Protein AF-A0AAV4JDE7-F1 (afdb_monomer_lite)

Foldseek 3Di:
DPQQVVLPCDVVNLVVVVVVVLVVLCVVVVDDPVVVDDSVNSCVVVVDDPCPSLVVVLVSLVVVVVQVVPPPHPNDPDDPPPVSVVVNVVSVVVVVVVCPPCPVVVVVVVVVVVVVVVVVVVVVVVVVVVVVVVVVVVVVVVVVVVVVVVD

Organism: NCBI:txid1093978

pLDDT: mean 71.14, std 14.63, range [43.38, 98.06]

Structure (mmCIF, N/CA/C/O backbone):
data_AF-A0AAV4JDE7-F1
#
_entry.id   AF-A0AAV4JDE7-F1
#
loop_
_atom_site.group_PDB
_atom_site.id
_atom_site.type_symbol
_atom_site.label_atom_id
_atom_site.label_alt_id
_atom_site.label_comp_id
_atom_site.label_asym_id
_atom_site.label_entity_id
_atom_site.label_seq_id
_atom_site.pdbx_PDB_ins_code
_atom_site.Cartn_x
_atom_site.Cartn_y
_atom_site.Cartn_z
_atom_site.occupancy
_atom_site.B_iso_or_equiv
_atom_site.auth_seq_id
_atom_site.auth_comp_id
_atom_site.auth_asym_id
_atom_site.auth_atom_id
_atom_site.pdbx_PDB_model_num
ATOM 1 N N . MET A 1 1 ? 29.143 1.314 -11.761 1.00 48.03 1 MET A N 1
ATOM 2 C CA . MET A 1 1 ? 29.364 0.409 -10.613 1.00 48.03 1 MET A CA 1
ATOM 3 C C . MET A 1 1 ? 28.462 0.800 -9.424 1.00 48.03 1 MET A C 1
ATOM 5 O O . MET A 1 1 ? 28.937 0.851 -8.311 1.00 48.03 1 MET A O 1
ATOM 9 N N . TYR A 1 2 ? 27.167 1.090 -9.648 1.00 43.38 2 TYR A N 1
ATOM 10 C CA . TYR A 1 2 ? 26.242 1.603 -8.605 1.00 43.38 2 TYR A CA 1
ATOM 11 C C . TYR A 1 2 ? 24.936 0.794 -8.466 1.00 43.38 2 TYR A C 1
ATOM 13 O O . TYR A 1 2 ? 24.139 1.042 -7.572 1.00 43.38 2 TYR A O 1
ATOM 21 N N . GLY A 1 3 ? 24.686 -0.180 -9.349 1.00 49.84 3 GLY A N 1
ATOM 22 C CA . GLY A 1 3 ? 23.408 -0.904 -9.374 1.00 49.84 3 GLY A CA 1
ATOM 23 C C . GLY A 1 3 ? 23.314 -2.079 -8.397 1.00 49.84 3 GLY A C 1
ATOM 24 O O . GLY A 1 3 ? 22.215 -2.462 -8.014 1.00 49.84 3 GLY A O 1
ATOM 25 N N . CYS A 1 4 ? 24.447 -2.664 -7.997 1.00 52.25 4 CYS A N 1
ATOM 26 C CA . CYS A 1 4 ? 24.455 -3.931 -7.259 1.00 52.25 4 CYS A CA 1
ATOM 27 C C . CYS A 1 4 ? 24.183 -3.759 -5.755 1.00 52.25 4 CYS A C 1
ATOM 29 O O . CYS A 1 4 ? 23.577 -4.635 -5.145 1.00 52.25 4 CYS A O 1
ATOM 31 N N . GLU A 1 5 ? 24.582 -2.629 -5.163 1.00 51.12 5 GLU A N 1
ATOM 32 C CA . GLU A 1 5 ? 24.394 -2.350 -3.729 1.00 51.12 5 GLU A CA 1
ATOM 33 C C . GLU A 1 5 ? 22.963 -1.899 -3.402 1.00 51.12 5 GLU A C 1
ATOM 35 O O . GLU A 1 5 ? 22.448 -2.212 -2.333 1.00 51.12 5 GLU A O 1
ATOM 40 N N . ALA A 1 6 ? 22.276 -1.258 -4.354 1.00 52.69 6 ALA A N 1
ATOM 41 C CA . ALA A 1 6 ? 20.892 -0.800 -4.200 1.00 52.69 6 ALA A CA 1
ATOM 42 C C . ALA A 1 6 ? 19.843 -1.932 -4.255 1.00 52.69 6 ALA A C 1
ATOM 44 O O . ALA A 1 6 ? 18.663 -1.689 -4.011 1.00 52.69 6 ALA A O 1
ATOM 45 N N . TRP A 1 7 ? 20.245 -3.161 -4.603 1.00 60.16 7 TRP A N 1
ATOM 46 C CA . TRP A 1 7 ? 19.328 -4.290 -4.811 1.00 60.16 7 TRP A CA 1
ATOM 47 C C . TRP A 1 7 ? 19.400 -5.369 -3.721 1.00 60.16 7 TRP A C 1
ATOM 49 O O . TRP A 1 7 ? 18.552 -6.265 -3.671 1.00 60.16 7 TRP A O 1
ATOM 59 N N . SER A 1 8 ? 20.396 -5.313 -2.831 1.00 56.25 8 SER A N 1
ATOM 60 C CA . SER A 1 8 ? 20.457 -6.235 -1.696 1.00 56.25 8 SER A CA 1
ATOM 61 C C . SER A 1 8 ? 19.373 -5.849 -0.695 1.00 56.25 8 SER A C 1
ATOM 63 O O . SER A 1 8 ? 19.526 -4.897 0.065 1.00 56.25 8 SER A O 1
ATOM 65 N N . GLN A 1 9 ? 18.246 -6.559 -0.742 1.00 61.75 9 GLN A N 1
ATOM 66 C CA . GLN A 1 9 ? 17.117 -6.311 0.143 1.00 61.75 9 GLN A CA 1
ATOM 67 C C . GLN A 1 9 ? 17.566 -6.503 1.589 1.00 61.75 9 GLN A C 1
ATOM 69 O O . GLN A 1 9 ? 17.890 -7.615 2.020 1.00 61.75 9 GLN A O 1
ATOM 74 N N . LYS A 1 10 ? 17.646 -5.396 2.323 1.00 75.50 10 LYS A N 1
ATOM 75 C CA . LYS A 1 10 ? 18.068 -5.420 3.714 1.00 75.50 10 LYS A CA 1
ATOM 76 C C . LYS A 1 10 ? 16.900 -5.940 4.544 1.00 75.50 10 LYS A C 1
ATOM 78 O O . LYS A 1 10 ? 15.743 -5.655 4.244 1.00 75.50 10 LYS A O 1
ATOM 83 N N . LYS A 1 11 ? 17.190 -6.643 5.642 1.00 77.44 11 LYS A N 1
ATOM 84 C CA . LYS A 1 11 ? 16.151 -7.075 6.599 1.00 77.44 11 LYS A CA 1
ATOM 85 C C . LYS A 1 11 ? 15.290 -5.905 7.099 1.00 77.44 11 LYS A C 1
ATOM 87 O O . LYS A 1 11 ? 14.161 -6.116 7.526 1.00 77.44 11 LYS A O 1
ATOM 92 N N . ASP A 1 12 ? 15.816 -4.682 7.052 1.00 79.50 12 ASP A N 1
ATOM 93 C CA . ASP A 1 12 ? 15.073 -3.470 7.397 1.00 79.50 12 ASP A CA 1
ATOM 94 C C . ASP A 1 12 ? 14.006 -3.112 6.357 1.00 79.50 12 ASP A C 1
ATOM 96 O O . ASP A 1 12 ? 12.919 -2.676 6.731 1.00 79.50 12 ASP A O 1
ATOM 100 N N . ASP A 1 13 ? 14.266 -3.346 5.071 1.00 78.81 13 ASP A N 1
ATOM 101 C CA . ASP A 1 13 ? 13.282 -3.120 4.011 1.00 78.81 13 ASP A CA 1
ATOM 102 C C . ASP A 1 13 ? 12.151 -4.148 4.091 1.00 78.81 13 ASP A C 1
ATOM 104 O O . ASP A 1 13 ? 10.985 -3.787 3.948 1.00 78.81 13 ASP A O 1
ATOM 108 N N . ASP A 1 14 ? 12.473 -5.404 4.420 1.00 79.25 14 ASP A N 1
ATOM 109 C CA . ASP A 1 14 ? 11.468 -6.444 4.680 1.00 79.25 14 ASP A CA 1
ATOM 110 C C . ASP A 1 14 ? 10.531 -6.041 5.828 1.00 79.25 14 ASP A C 1
ATOM 112 O O . ASP A 1 14 ? 9.309 -6.107 5.692 1.00 79.25 14 ASP A O 1
ATOM 116 N N . LYS A 1 15 ? 11.091 -5.545 6.941 1.00 82.88 15 LYS A N 1
ATOM 117 C CA . LYS A 1 15 ? 10.305 -5.055 8.087 1.00 82.88 15 LYS A CA 1
ATOM 118 C C . LYS A 1 15 ? 9.429 -3.858 7.722 1.00 82.88 15 LYS A C 1
ATOM 120 O O . LYS A 1 15 ? 8.295 -3.765 8.186 1.00 82.88 15 LYS A O 1
ATOM 125 N N . ARG A 1 16 ? 9.939 -2.935 6.900 1.00 82.94 16 ARG A N 1
ATOM 126 C CA . ARG A 1 16 ? 9.177 -1.770 6.421 1.00 82.94 16 ARG A CA 1
ATOM 127 C C . ARG A 1 16 ? 7.995 -2.188 5.552 1.00 82.94 16 ARG A C 1
ATOM 129 O O . ARG A 1 16 ? 6.916 -1.620 5.698 1.00 82.94 16 ARG A O 1
ATOM 136 N N . ILE A 1 17 ? 8.181 -3.185 4.691 1.00 80.56 17 ILE A N 1
ATOM 137 C CA . ILE A 1 17 ? 7.109 -3.732 3.852 1.00 80.56 17 ILE A CA 1
ATOM 138 C C . ILE A 1 17 ? 6.065 -4.453 4.715 1.00 80.56 17 ILE A C 1
ATOM 140 O O . ILE A 1 17 ? 4.876 -4.205 4.537 1.00 80.56 17 ILE A O 1
ATOM 144 N N . GLU A 1 18 ? 6.478 -5.262 5.700 1.00 80.81 18 GLU A N 1
ATOM 145 C CA . GLU A 1 18 ? 5.540 -5.922 6.626 1.00 80.81 18 GLU A CA 1
ATOM 146 C C . GLU A 1 18 ? 4.736 -4.896 7.448 1.00 80.81 18 GLU A C 1
ATOM 148 O O . GLU A 1 18 ? 3.523 -5.036 7.611 1.00 80.81 18 GLU A O 1
ATOM 153 N N . ALA A 1 19 ? 5.371 -3.813 7.907 1.00 82.56 19 ALA A N 1
ATOM 154 C CA . ALA A 1 19 ? 4.678 -2.726 8.598 1.00 82.56 19 ALA A CA 1
ATOM 155 C C . ALA A 1 19 ? 3.678 -1.990 7.685 1.00 82.56 19 ALA A C 1
ATOM 157 O O . ALA A 1 19 ? 2.574 -1.655 8.121 1.00 82.56 19 ALA A O 1
ATOM 158 N N . ALA A 1 20 ? 4.037 -1.766 6.417 1.00 80.50 20 ALA A N 1
ATOM 159 C CA . ALA A 1 20 ? 3.147 -1.158 5.432 1.00 80.50 20 ALA A CA 1
ATOM 160 C C . ALA A 1 20 ? 1.934 -2.055 5.132 1.00 80.50 20 ALA A C 1
ATOM 162 O O . ALA A 1 20 ? 0.807 -1.566 5.123 1.00 80.50 20 ALA A O 1
ATOM 163 N N . GLU A 1 21 ? 2.134 -3.365 4.963 1.00 79.94 21 GLU A N 1
ATOM 164 C CA . GLU A 1 21 ? 1.047 -4.348 4.832 1.00 79.94 21 GLU A CA 1
ATOM 165 C C . GLU A 1 21 ? 0.071 -4.279 6.006 1.00 79.94 21 GLU A C 1
ATOM 167 O O . GLU A 1 21 ? -1.139 -4.149 5.809 1.00 79.94 21 GLU A O 1
ATOM 172 N N . MET A 1 22 ? 0.591 -4.293 7.236 1.00 81.00 22 MET A N 1
ATOM 173 C CA . MET A 1 22 ? -0.243 -4.194 8.433 1.00 81.00 22 MET A CA 1
ATOM 174 C C . MET A 1 22 ? -1.000 -2.866 8.505 1.00 81.00 22 MET A C 1
ATOM 176 O O . MET A 1 22 ? -2.157 -2.836 8.933 1.00 81.00 22 MET A O 1
ATOM 180 N N . TRP A 1 23 ? -0.390 -1.770 8.050 1.00 78.06 23 TRP A N 1
ATOM 181 C CA . TRP A 1 23 ? -1.062 -0.479 7.949 1.00 78.06 23 TRP A CA 1
ATOM 182 C C . TRP A 1 23 ? -2.241 -0.521 6.965 1.00 78.06 23 TRP A C 1
ATOM 184 O O . TRP A 1 23 ? -3.339 -0.071 7.308 1.00 78.06 23 TRP A O 1
ATOM 194 N N . PHE A 1 24 ? -2.063 -1.130 5.787 1.00 77.44 24 PHE A N 1
ATOM 195 C CA . PHE A 1 24 ? -3.150 -1.320 4.822 1.00 77.44 24 PHE A CA 1
ATOM 196 C C . PHE A 1 24 ? -4.280 -2.186 5.391 1.00 77.44 24 PHE A C 1
ATOM 198 O O . PHE A 1 24 ? -5.446 -1.809 5.271 1.00 77.44 24 PHE A O 1
ATOM 205 N N . TYR A 1 25 ? -3.967 -3.291 6.075 1.00 76.94 25 TYR A N 1
ATOM 206 C CA . TYR A 1 25 ? -4.987 -4.148 6.691 1.00 76.94 25 TYR A CA 1
ATOM 207 C C . TYR A 1 25 ? -5.817 -3.411 7.741 1.00 76.94 25 TYR A C 1
ATOM 209 O O . TYR A 1 25 ? -7.047 -3.482 7.716 1.00 76.94 25 TYR A O 1
ATOM 217 N N . ARG A 1 26 ? -5.175 -2.626 8.615 1.00 78.00 26 ARG A N 1
ATOM 218 C CA . ARG A 1 26 ? -5.884 -1.796 9.604 1.00 78.00 26 ARG A CA 1
ATOM 219 C C . ARG A 1 26 ? -6.795 -0.766 8.937 1.00 78.00 26 ARG A C 1
ATOM 221 O O . ARG A 1 26 ? -7.883 -0.489 9.444 1.00 78.00 26 ARG A O 1
ATOM 228 N N . ARG A 1 27 ? -6.376 -0.219 7.792 1.00 78.69 27 ARG A N 1
ATOM 229 C CA . ARG A 1 27 ? -7.165 0.739 7.008 1.00 78.69 27 ARG A CA 1
ATOM 230 C C . ARG A 1 27 ? -8.390 0.084 6.363 1.00 78.69 27 ARG A C 1
ATOM 232 O O . ARG A 1 27 ? -9.472 0.660 6.439 1.00 78.69 27 ARG A O 1
ATOM 239 N N . ILE A 1 28 ? -8.232 -1.106 5.779 1.00 73.00 28 ILE A N 1
ATOM 240 C CA . ILE A 1 28 ? -9.311 -1.871 5.128 1.00 73.00 28 ILE A CA 1
ATOM 241 C C . ILE A 1 28 ? -10.360 -2.309 6.153 1.00 73.00 28 ILE A C 1
ATOM 243 O O . ILE A 1 28 ? -11.552 -2.102 5.946 1.00 73.00 28 ILE A O 1
ATOM 247 N N . LEU A 1 29 ? -9.912 -2.844 7.290 1.00 72.38 29 LEU A N 1
ATOM 248 C CA . LEU A 1 29 ? -10.786 -3.303 8.371 1.00 72.38 29 LEU A CA 1
ATOM 249 C C . LEU A 1 29 ? -11.390 -2.154 9.196 1.00 72.38 29 LEU A C 1
ATOM 251 O O . LEU A 1 29 ? -12.199 -2.406 10.084 1.00 72.38 29 LEU A O 1
ATOM 255 N N . ARG A 1 30 ? -10.999 -0.895 8.934 1.00 76.19 30 ARG A N 1
ATOM 256 C CA . ARG A 1 30 ? -11.421 0.299 9.694 1.00 76.19 30 ARG A CA 1
ATOM 257 C C . ARG A 1 30 ? -11.333 0.104 11.217 1.00 76.19 30 ARG A C 1
ATOM 259 O O . ARG A 1 30 ? -12.165 0.618 11.965 1.00 76.19 30 ARG A O 1
ATOM 266 N N . VAL A 1 31 ? -10.312 -0.620 11.681 1.00 68.44 31 VAL A N 1
ATOM 267 C CA . VAL A 1 31 ? -10.140 -0.936 13.106 1.00 68.44 31 VAL A CA 1
ATOM 268 C C . VAL A 1 31 ? -9.870 0.357 13.863 1.00 68.44 31 VAL A C 1
ATOM 270 O O . VAL A 1 31 ? -8.910 1.076 13.571 1.00 68.44 31 VAL A O 1
ATOM 273 N N . LYS A 1 32 ? -10.717 0.666 14.848 1.00 67.19 32 LYS A N 1
ATOM 274 C CA . LYS A 1 32 ? -10.466 1.787 15.755 1.00 67.19 32 LYS A CA 1
ATOM 275 C C . LYS A 1 32 ? -9.213 1.490 16.578 1.00 67.19 32 LYS A C 1
ATOM 277 O O . LYS A 1 32 ? -9.010 0.376 17.048 1.00 67.19 32 LYS A O 1
ATOM 282 N N . TRP A 1 33 ? -8.383 2.505 16.797 1.00 58.09 33 TRP A N 1
ATOM 283 C CA . TRP A 1 33 ? -7.147 2.378 17.579 1.00 58.09 33 TRP A CA 1
ATOM 284 C C . TRP A 1 33 ?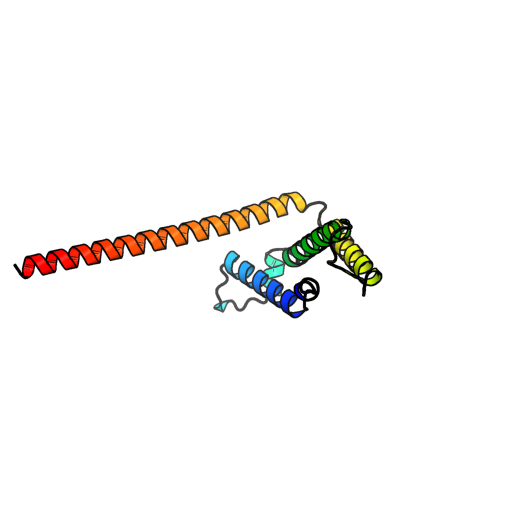 -7.389 1.903 19.027 1.00 58.09 33 TRP A C 1
ATOM 286 O O . TRP A 1 33 ? -6.492 1.332 19.645 1.00 58.09 33 TRP A O 1
ATOM 296 N N . THR A 1 34 ? -8.605 2.097 19.548 1.00 57.50 34 THR A N 1
ATOM 297 C CA . THR A 1 34 ? -9.051 1.657 20.876 1.00 57.50 34 THR A CA 1
ATOM 298 C C . THR A 1 34 ? -9.207 0.147 21.012 1.00 57.50 34 THR A C 1
ATOM 300 O O . THR A 1 34 ? -9.070 -0.362 22.118 1.00 57.50 34 THR A O 1
ATOM 303 N N . ASP A 1 35 ? -9.424 -0.579 19.914 1.00 68.88 35 ASP A N 1
ATOM 304 C CA . ASP A 1 35 ? -9.684 -2.024 19.951 1.00 68.88 35 ASP A CA 1
ATOM 305 C C . ASP A 1 35 ? -8.428 -2.869 20.233 1.00 68.88 35 ASP A C 1
ATOM 307 O O . ASP A 1 35 ? -8.536 -4.087 20.351 1.00 68.88 35 ASP A O 1
ATOM 311 N N . LYS A 1 36 ? -7.236 -2.245 20.325 1.00 65.62 36 LYS A N 1
ATOM 312 C CA . LYS A 1 36 ? -5.928 -2.870 20.638 1.00 65.62 36 LYS A CA 1
ATOM 313 C C . LYS A 1 36 ? -5.759 -4.286 20.058 1.00 65.62 36 LYS A C 1
ATOM 315 O O . LYS A 1 36 ? -5.263 -5.196 20.719 1.00 65.62 36 LYS A O 1
ATOM 320 N N . ARG A 1 37 ? -6.171 -4.478 18.803 1.00 69.44 37 ARG A N 1
ATOM 321 C CA . ARG A 1 37 ? -6.075 -5.774 18.129 1.00 69.44 37 ARG A CA 1
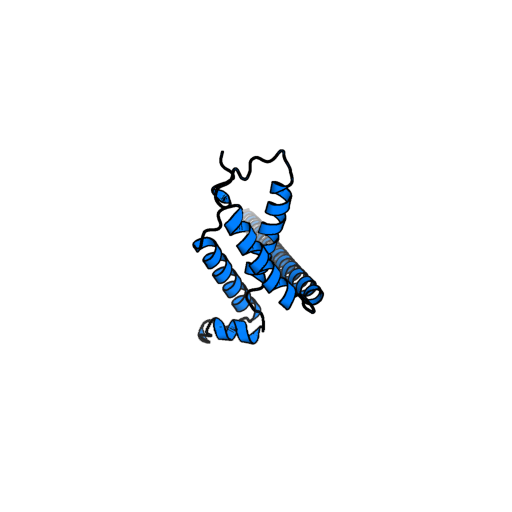ATOM 322 C C . ARG A 1 37 ? -4.613 -6.121 17.879 1.00 69.44 37 ARG A C 1
ATOM 324 O O . ARG A 1 37 ? -3.838 -5.284 17.414 1.00 69.44 37 ARG A O 1
ATOM 331 N N . THR A 1 38 ? -4.253 -7.363 18.180 1.00 77.75 38 THR A N 1
ATOM 332 C CA . THR A 1 38 ? -2.938 -7.920 17.866 1.00 77.75 38 THR A CA 1
ATOM 333 C C . THR A 1 38 ? -2.804 -8.149 16.363 1.00 77.75 38 THR A C 1
ATOM 335 O O . THR A 1 38 ? -3.769 -8.512 15.685 1.00 77.75 38 THR A O 1
ATOM 338 N N . ASP A 1 39 ? -1.594 -7.961 15.832 1.00 72.50 39 ASP A N 1
ATOM 339 C CA . ASP A 1 39 ? -1.317 -8.107 14.397 1.00 72.50 39 ASP A CA 1
ATOM 340 C C . ASP A 1 39 ? -1.630 -9.525 13.881 1.00 72.50 39 ASP A C 1
ATOM 342 O O . ASP A 1 39 ? -2.066 -9.706 12.744 1.00 72.50 39 ASP A O 1
ATOM 346 N N . GLU A 1 40 ? -1.510 -10.535 14.746 1.00 74.50 40 GLU A N 1
ATOM 347 C CA . GLU A 1 40 ? -1.905 -11.916 14.455 1.00 74.50 40 GLU A CA 1
ATOM 348 C C . GLU A 1 40 ? -3.421 -12.101 14.325 1.00 74.50 40 GLU A C 1
ATOM 350 O O . GLU A 1 40 ? -3.869 -12.849 13.456 1.00 74.50 40 GLU A O 1
ATOM 355 N N . SER A 1 41 ? -4.222 -11.414 15.149 1.00 76.31 41 SER A N 1
ATOM 356 C CA . SER A 1 41 ? -5.688 -11.458 15.046 1.00 76.31 41 SER A CA 1
ATOM 357 C C . SER A 1 41 ? -6.143 -10.886 13.709 1.00 76.31 41 SER A C 1
ATOM 359 O O . SER A 1 41 ? -6.971 -11.494 13.037 1.00 76.31 41 SER A O 1
ATOM 361 N N . VAL A 1 42 ? -5.563 -9.753 13.304 1.00 72.19 42 VAL A N 1
ATOM 362 C CA . VAL A 1 42 ? -5.855 -9.093 12.023 1.00 72.19 42 VAL A CA 1
ATOM 363 C C . VAL A 1 42 ? -5.535 -10.020 10.846 1.00 72.19 42 VAL A C 1
ATOM 365 O O . VAL A 1 42 ? -6.316 -10.134 9.903 1.00 72.19 42 VAL A O 1
ATOM 368 N N . ARG A 1 43 ? -4.406 -10.734 10.920 1.00 71.50 43 ARG A N 1
ATOM 369 C CA . ARG A 1 43 ? -3.969 -11.668 9.875 1.00 71.50 43 ARG A CA 1
ATOM 370 C C . ARG A 1 43 ? -4.862 -12.912 9.782 1.00 71.50 43 ARG A C 1
ATOM 372 O O . ARG A 1 43 ? -5.192 -13.340 8.678 1.00 71.50 43 ARG A O 1
ATOM 379 N N . LYS A 1 44 ? -5.291 -13.465 10.924 1.00 73.06 44 LYS A N 1
ATOM 380 C CA . LYS A 1 44 ? -6.221 -14.610 10.981 1.00 73.06 44 LYS A CA 1
ATOM 381 C C . LYS A 1 44 ? -7.596 -14.268 10.418 1.00 73.06 44 LYS A C 1
ATOM 383 O O . LYS A 1 44 ? -8.172 -15.073 9.694 1.00 73.06 44 LYS A O 1
ATOM 388 N N . GLU A 1 45 ? -8.102 -13.081 10.728 1.00 70.88 45 GLU A N 1
ATOM 389 C CA . GLU A 1 45 ? -9.426 -12.632 10.292 1.00 70.88 45 GLU A CA 1
ATOM 390 C C . GLU A 1 45 ? -9.501 -12.449 8.772 1.00 70.88 45 GLU A C 1
ATOM 392 O O . GLU A 1 45 ? -10.479 -12.841 8.141 1.00 70.88 45 GLU A O 1
ATOM 397 N N . LEU A 1 46 ? -8.412 -11.974 8.163 1.00 66.19 46 LEU A N 1
ATOM 398 C CA . LEU A 1 46 ? -8.284 -11.861 6.710 1.00 66.19 46 LEU A CA 1
ATOM 399 C C . LEU A 1 46 ? -7.933 -13.187 6.016 1.00 66.19 46 LEU A C 1
ATOM 401 O O . LEU A 1 46 ? -7.851 -13.209 4.788 1.00 66.19 46 LEU A O 1
ATOM 405 N N . LYS A 1 47 ? -7.680 -14.273 6.769 1.00 64.12 47 LYS A N 1
ATOM 406 C CA . LYS A 1 47 ? -7.208 -15.582 6.263 1.00 64.12 47 LYS A CA 1
ATOM 407 C C . LYS A 1 47 ? -6.066 -15.470 5.240 1.00 64.12 47 LYS A C 1
ATOM 409 O O . LYS A 1 47 ? -5.909 -16.320 4.370 1.00 64.12 47 LYS A O 1
ATOM 414 N N . THR A 1 48 ? -5.285 -14.398 5.325 1.00 60.75 48 THR A N 1
ATOM 415 C CA . THR A 1 48 ? -4.266 -14.051 4.340 1.00 60.75 48 THR A CA 1
ATOM 416 C C . THR A 1 48 ? -2.913 -14.239 5.002 1.00 60.75 48 THR A C 1
ATOM 418 O O . THR A 1 48 ? -2.537 -13.488 5.902 1.00 60.75 48 THR A O 1
ATOM 421 N N . GLU A 1 49 ? -2.179 -15.271 4.587 1.00 60.75 49 GLU A N 1
ATOM 422 C CA . GLU A 1 49 ? -0.758 -15.385 4.930 1.00 60.75 49 GLU A CA 1
ATOM 423 C C . GLU A 1 49 ? 0.059 -14.309 4.196 1.00 60.75 49 GLU A C 1
ATOM 425 O O . GLU A 1 49 ? -0.504 -13.557 3.412 1.00 60.75 49 GLU A O 1
ATOM 430 N N . ARG A 1 50 ? 1.368 -14.186 4.474 1.00 63.16 50 ARG A N 1
ATOM 431 C CA . ARG A 1 50 ? 2.305 -13.153 3.959 1.00 63.16 50 ARG A CA 1
ATOM 432 C C . ARG A 1 50 ? 2.436 -13.137 2.419 1.00 63.16 50 ARG A C 1
ATOM 434 O O . ARG A 1 50 ? 3.511 -13.354 1.869 1.00 63.16 50 ARG A O 1
ATOM 441 N N . THR A 1 51 ? 1.348 -12.918 1.695 1.00 68.19 51 THR A N 1
ATOM 442 C CA . THR A 1 51 ? 1.241 -13.060 0.243 1.00 68.19 51 THR A CA 1
ATOM 443 C C . THR A 1 51 ? 1.919 -11.904 -0.466 1.00 68.19 51 THR A C 1
ATOM 445 O O . THR A 1 51 ? 2.591 -12.129 -1.466 1.00 68.19 51 THR A O 1
ATOM 448 N N . LEU A 1 52 ? 1.807 -10.680 0.052 1.00 70.62 52 LEU A N 1
ATOM 449 C CA . LEU A 1 52 ? 2.270 -9.489 -0.652 1.00 70.62 52 LEU A CA 1
ATOM 450 C C . LEU A 1 52 ? 3.802 -9.356 -0.634 1.00 70.62 52 LEU A C 1
ATOM 452 O O . LEU A 1 52 ? 4.402 -9.229 -1.703 1.00 70.62 52 LEU A O 1
ATOM 456 N N . LEU A 1 53 ? 4.459 -9.518 0.515 1.00 74.69 53 LEU A N 1
ATOM 457 C CA . LEU A 1 53 ? 5.921 -9.559 0.615 1.00 74.69 53 LEU A CA 1
ATOM 458 C C . LEU A 1 53 ? 6.508 -10.714 -0.208 1.00 74.69 53 LEU A C 1
ATOM 460 O O . LEU A 1 53 ? 7.468 -10.519 -0.959 1.00 74.69 53 LEU A O 1
ATOM 464 N N . ASN A 1 54 ? 5.893 -11.899 -0.140 1.00 74.00 54 ASN A N 1
ATOM 465 C CA . ASN A 1 54 ? 6.312 -13.055 -0.933 1.00 74.00 54 ASN A CA 1
ATOM 466 C C . ASN A 1 54 ? 6.135 -12.815 -2.439 1.00 74.00 54 ASN A C 1
ATOM 468 O O . ASN A 1 54 ? 7.022 -13.159 -3.219 1.00 74.00 54 ASN A O 1
ATOM 472 N N . LEU A 1 55 ? 5.046 -12.170 -2.860 1.00 74.19 55 LEU A N 1
ATOM 473 C CA . LEU A 1 55 ? 4.767 -11.845 -4.258 1.00 74.19 55 LEU A CA 1
ATOM 474 C C . LEU A 1 55 ? 5.725 -10.782 -4.805 1.00 74.19 55 LEU A C 1
ATOM 476 O O . LEU A 1 55 ? 6.240 -10.927 -5.915 1.00 74.19 55 LEU A O 1
ATOM 480 N N . ILE A 1 56 ? 5.987 -9.720 -4.039 1.00 75.62 56 ILE A N 1
ATOM 481 C CA . ILE A 1 56 ? 6.954 -8.678 -4.406 1.00 75.62 56 ILE A CA 1
ATOM 482 C C . ILE A 1 56 ? 8.338 -9.302 -4.558 1.00 75.62 56 ILE A C 1
ATOM 484 O O . ILE A 1 56 ? 9.016 -9.057 -5.559 1.00 75.62 56 ILE A O 1
ATOM 488 N N . ASN A 1 57 ? 8.729 -10.163 -3.619 1.00 74.62 57 ASN A N 1
ATOM 489 C CA . ASN A 1 57 ? 9.986 -10.892 -3.696 1.00 74.62 57 ASN A CA 1
ATOM 490 C C . ASN A 1 57 ? 10.019 -11.817 -4.912 1.00 74.62 57 ASN A C 1
ATOM 492 O O . ASN A 1 57 ? 10.965 -11.749 -5.689 1.00 74.62 57 ASN A O 1
ATOM 496 N N . ALA A 1 58 ? 8.969 -12.594 -5.173 1.00 74.81 58 ALA A N 1
ATOM 497 C CA . ALA A 1 58 ? 8.888 -13.450 -6.353 1.00 74.81 58 ALA A CA 1
ATOM 498 C C . ALA A 1 58 ? 9.020 -12.656 -7.667 1.00 74.81 58 ALA A C 1
ATOM 500 O O . ALA A 1 58 ? 9.744 -13.068 -8.576 1.00 74.81 58 ALA A O 1
ATOM 501 N N . ARG A 1 59 ? 8.387 -11.480 -7.768 1.00 76.94 59 ARG A N 1
ATOM 502 C CA . ARG A 1 59 ? 8.495 -10.599 -8.945 1.00 76.94 59 ARG A CA 1
ATOM 503 C C . ARG A 1 59 ? 9.893 -10.011 -9.101 1.00 76.94 59 ARG A C 1
ATOM 505 O O . ARG A 1 59 ? 10.438 -10.045 -10.204 1.00 76.94 59 ARG A O 1
ATOM 512 N N . LYS A 1 60 ? 10.499 -9.535 -8.010 1.00 73.56 60 LYS A N 1
ATOM 513 C CA . LYS A 1 60 ? 11.897 -9.076 -7.989 1.00 73.56 60 LYS A CA 1
ATOM 514 C C . LYS A 1 60 ? 12.840 -10.186 -8.456 1.00 73.56 60 LYS A C 1
ATOM 516 O O . LYS A 1 60 ? 13.673 -9.957 -9.328 1.00 73.56 60 LYS A O 1
ATOM 521 N N . LEU A 1 61 ? 12.660 -11.403 -7.944 1.00 72.56 61 LEU A N 1
ATOM 522 C CA . LEU A 1 61 ? 13.445 -12.578 -8.324 1.00 72.56 61 LEU A CA 1
ATOM 523 C C . LEU A 1 61 ? 13.262 -12.936 -9.806 1.00 72.56 61 LEU A C 1
ATOM 525 O O . LEU A 1 61 ? 14.245 -13.219 -10.489 1.00 72.56 61 LEU A O 1
ATOM 529 N N . LYS A 1 62 ? 12.033 -12.875 -10.333 1.00 75.12 62 LYS A N 1
ATOM 530 C CA . LYS A 1 62 ? 11.737 -13.126 -11.753 1.00 75.12 62 LYS A CA 1
ATOM 531 C C . LYS A 1 62 ? 12.394 -12.088 -12.665 1.00 75.12 62 LYS A C 1
ATOM 533 O O . LYS A 1 62 ? 12.989 -12.460 -13.674 1.00 75.12 62 LYS A O 1
ATOM 538 N N . TYR A 1 63 ? 12.335 -10.809 -12.292 1.00 70.69 63 TYR A N 1
ATOM 539 C CA . TYR A 1 63 ? 12.990 -9.725 -13.025 1.00 70.69 63 TYR A CA 1
ATOM 540 C C . TYR A 1 63 ? 14.511 -9.902 -13.052 1.00 70.69 63 TYR A C 1
ATOM 542 O O . TYR A 1 63 ? 15.120 -9.837 -14.116 1.00 70.69 63 TYR A O 1
ATOM 550 N N . VAL A 1 64 ? 15.117 -10.233 -11.908 1.00 66.88 64 VAL A N 1
ATOM 551 C CA . VAL A 1 64 ? 16.551 -10.544 -11.821 1.00 66.88 64 VAL A CA 1
ATOM 552 C C . VAL A 1 64 ? 16.897 -11.766 -12.659 1.00 66.88 64 VAL A C 1
ATOM 554 O O . VAL A 1 64 ? 17.859 -11.729 -13.414 1.00 66.88 64 VAL A O 1
ATOM 557 N N . GLY A 1 65 ? 16.099 -12.833 -12.599 1.00 70.25 65 GLY A N 1
ATOM 558 C CA . GLY A 1 65 ? 16.290 -14.010 -13.444 1.00 70.25 65 GLY A CA 1
ATOM 559 C C . GLY A 1 65 ? 16.261 -13.674 -14.938 1.00 70.25 65 GLY A C 1
ATOM 560 O O . GLY A 1 65 ? 17.001 -14.275 -15.713 1.00 70.25 65 GLY A O 1
ATOM 561 N N . HIS A 1 66 ? 15.459 -12.688 -15.345 1.00 70.81 66 HIS A N 1
ATOM 562 C CA . HIS A 1 66 ? 15.408 -12.220 -16.727 1.00 70.81 66 HIS A CA 1
ATOM 563 C C . HIS A 1 66 ? 16.605 -11.327 -17.088 1.00 70.81 66 HIS A C 1
ATOM 565 O O . HIS A 1 66 ? 17.240 -11.547 -18.118 1.00 70.81 66 HIS A O 1
ATOM 571 N N . ALA A 1 67 ? 16.976 -10.395 -16.209 1.00 68.44 67 ALA A N 1
ATOM 572 C CA . ALA A 1 67 ? 18.139 -9.526 -16.376 1.00 68.44 67 ALA A CA 1
ATOM 573 C C . ALA A 1 67 ? 19.461 -10.316 -16.396 1.00 68.44 67 ALA A C 1
ATOM 575 O O . ALA A 1 67 ? 20.335 -10.041 -17.206 1.00 68.44 67 ALA A O 1
ATOM 576 N N . LEU A 1 68 ? 19.600 -11.354 -15.568 1.00 65.75 68 LEU A N 1
ATOM 577 C CA . LEU A 1 68 ? 20.782 -12.224 -15.540 1.00 65.75 68 LEU A CA 1
ATOM 578 C C . LEU A 1 68 ? 20.929 -13.098 -16.792 1.00 65.75 68 LEU A C 1
ATOM 580 O O . LEU A 1 68 ? 22.037 -13.519 -17.109 1.00 65.75 68 LEU A O 1
ATOM 584 N N . ARG A 1 69 ? 19.830 -13.391 -17.500 1.00 67.25 69 ARG A N 1
ATOM 585 C CA . ARG A 1 69 ? 19.856 -14.134 -18.774 1.00 67.25 69 ARG A CA 1
ATOM 586 C C . ARG A 1 69 ? 20.262 -13.258 -19.957 1.00 67.25 69 ARG A C 1
ATOM 588 O O . ARG A 1 69 ? 20.613 -13.786 -21.007 1.00 67.25 69 ARG A O 1
ATOM 595 N N . ASN A 1 70 ? 20.230 -11.938 -19.799 1.00 66.44 70 ASN A N 1
ATOM 596 C CA . ASN A 1 70 ? 20.726 -11.021 -20.808 1.00 66.44 70 ASN A CA 1
ATOM 597 C C . ASN A 1 70 ? 22.246 -10.846 -20.640 1.00 66.44 70 ASN A C 1
ATOM 599 O O . ASN A 1 70 ? 22.714 -10.274 -19.658 1.00 66.44 70 ASN A O 1
ATOM 603 N N . HIS A 1 71 ? 23.033 -11.328 -21.608 1.00 57.22 71 HIS A N 1
ATOM 604 C CA . HIS A 1 71 ? 24.502 -11.327 -21.520 1.00 57.22 71 HIS A CA 1
ATOM 605 C C . HIS A 1 71 ? 25.131 -9.915 -21.490 1.00 57.22 71 HIS A C 1
ATOM 607 O O . HIS A 1 71 ? 26.310 -9.778 -21.174 1.00 57.22 71 HIS A O 1
ATOM 613 N N . ARG A 1 72 ? 24.357 -8.865 -21.816 1.00 57.31 72 ARG A N 1
ATOM 614 C CA . ARG A 1 72 ? 24.825 -7.467 -21.852 1.00 57.31 72 ARG A CA 1
ATOM 615 C C . ARG A 1 72 ? 24.774 -6.760 -20.498 1.00 57.31 72 ARG A C 1
ATOM 617 O O . ARG A 1 72 ? 25.351 -5.686 -20.353 1.00 57.31 72 ARG A O 1
ATOM 624 N N . THR A 1 73 ? 24.069 -7.311 -19.514 1.00 55.28 73 THR A N 1
ATOM 625 C CA . THR A 1 73 ? 23.845 -6.642 -18.227 1.00 55.28 73 THR A CA 1
ATOM 626 C C . THR A 1 73 ? 24.852 -7.101 -17.177 1.00 55.28 73 THR A C 1
ATOM 628 O O . THR A 1 73 ? 24.822 -8.229 -16.699 1.00 55.28 73 THR A O 1
ATOM 631 N N . SER A 1 74 ? 25.725 -6.184 -16.754 1.00 56.19 74 SER A N 1
ATOM 632 C CA . SER A 1 74 ? 26.759 -6.376 -15.723 1.00 56.19 74 SER A CA 1
ATOM 633 C C . SER A 1 74 ? 26.226 -6.375 -14.278 1.00 56.19 74 SER A C 1
ATOM 635 O O . SER A 1 74 ? 26.995 -6.210 -13.333 1.00 56.19 74 SER A O 1
ATOM 637 N N . LEU A 1 75 ? 24.916 -6.576 -14.093 1.00 55.59 75 LEU A N 1
ATOM 638 C CA . LEU A 1 75 ? 24.200 -6.406 -12.821 1.00 55.59 75 LEU A CA 1
ATOM 639 C C . LEU A 1 75 ? 24.571 -7.436 -11.742 1.00 55.59 75 LEU A C 1
ATOM 641 O O . LEU A 1 75 ? 24.207 -7.261 -10.585 1.00 55.59 75 LEU A O 1
ATOM 645 N N . CYS A 1 76 ? 25.292 -8.507 -12.085 1.00 52.09 76 CYS A N 1
ATOM 646 C CA . CYS A 1 76 ? 25.757 -9.478 -11.098 1.00 52.09 76 CYS A CA 1
ATOM 647 C C . CYS A 1 76 ? 27.040 -10.172 -11.564 1.00 52.09 76 CYS A C 1
ATOM 649 O O . CYS A 1 76 ? 27.011 -11.222 -12.209 1.00 52.09 76 CYS A O 1
ATOM 651 N N . LYS A 1 77 ? 28.195 -9.608 -11.204 1.00 49.59 77 LYS A N 1
ATOM 652 C CA . LYS A 1 77 ? 29.407 -10.419 -11.068 1.00 49.59 77 LYS A CA 1
ATOM 653 C C . LYS A 1 77 ? 29.368 -11.049 -9.674 1.00 49.59 77 LYS A C 1
ATOM 655 O O . LYS A 1 77 ? 29.554 -10.375 -8.674 1.00 49.59 77 LYS A O 1
ATOM 660 N N . SER A 1 78 ? 28.954 -12.315 -9.683 1.00 60.12 78 SER A N 1
ATOM 661 C CA . SER A 1 78 ? 29.055 -13.361 -8.655 1.00 60.12 78 SER A CA 1
ATOM 662 C C . SER A 1 78 ? 29.625 -12.987 -7.283 1.00 60.12 78 SER A C 1
ATOM 664 O O . SER A 1 78 ? 30.811 -12.697 -7.185 1.00 60.12 78 SER A O 1
ATOM 666 N N . GLN A 1 79 ? 28.826 -13.238 -6.239 1.00 48.88 79 GLN A N 1
ATOM 667 C CA . GLN A 1 79 ? 29.355 -13.750 -4.966 1.00 48.88 79 GLN A CA 1
ATOM 668 C C . GLN A 1 79 ? 28.494 -14.903 -4.391 1.00 48.88 79 GLN A C 1
ATOM 670 O O . GLN A 1 79 ? 29.060 -15.856 -3.884 1.00 48.88 79 GLN A O 1
ATOM 675 N N . ASP A 1 80 ? 27.165 -14.947 -4.609 1.00 52.97 80 ASP A N 1
ATOM 676 C CA . ASP A 1 80 ? 26.288 -15.969 -3.977 1.00 52.97 80 ASP A CA 1
ATOM 677 C C . ASP A 1 80 ? 25.433 -16.813 -4.945 1.00 52.97 80 ASP A C 1
ATOM 679 O O . ASP A 1 80 ? 24.273 -17.118 -4.675 1.00 52.97 80 ASP A O 1
ATOM 683 N N . ARG A 1 81 ? 25.963 -17.221 -6.105 1.00 53.88 81 ARG A N 1
ATOM 684 C CA . ARG A 1 81 ? 25.156 -17.882 -7.160 1.00 53.88 81 ARG A CA 1
ATOM 685 C C . ARG A 1 81 ? 24.454 -19.175 -6.688 1.00 53.88 81 ARG A C 1
ATOM 687 O O . ARG A 1 81 ? 23.326 -19.434 -7.102 1.00 53.88 81 ARG A O 1
ATOM 694 N N . ALA A 1 82 ? 25.083 -19.953 -5.803 1.00 56.88 82 ALA A N 1
ATOM 695 C CA . ALA A 1 82 ? 24.534 -21.206 -5.271 1.00 56.88 82 ALA A CA 1
ATOM 696 C C . ALA A 1 82 ? 23.474 -20.977 -4.173 1.00 56.88 82 ALA A C 1
ATOM 698 O O . ALA A 1 82 ? 22.378 -21.535 -4.245 1.00 56.88 82 ALA A O 1
ATOM 699 N N . GLY A 1 83 ? 23.750 -20.090 -3.208 1.00 59.62 83 GLY A N 1
ATOM 700 C CA . GLY A 1 83 ? 22.800 -19.739 -2.144 1.00 59.62 83 GLY A CA 1
ATOM 701 C C . GLY A 1 83 ? 21.550 -19.031 -2.675 1.00 59.62 83 GLY A C 1
ATOM 702 O O . GLY A 1 83 ? 20.439 -19.271 -2.200 1.00 59.62 83 GLY A O 1
ATOM 703 N N . TRP A 1 84 ? 21.703 -18.216 -3.722 1.00 59.41 84 TRP A N 1
ATOM 704 C CA . TRP A 1 84 ? 20.582 -17.556 -4.388 1.00 59.41 84 TRP A CA 1
ATOM 705 C C . TRP A 1 84 ? 19.655 -18.558 -5.082 1.00 59.41 84 TRP A C 1
ATOM 707 O O . TRP A 1 84 ? 18.441 -18.477 -4.918 1.00 59.41 84 TRP A O 1
ATOM 717 N N . GLN A 1 85 ? 20.201 -19.546 -5.803 1.00 57.88 85 GLN A N 1
ATOM 718 C CA . GLN A 1 85 ? 19.376 -20.568 -6.455 1.00 57.88 85 GLN A CA 1
ATOM 719 C C . GLN A 1 85 ? 18.595 -21.431 -5.460 1.00 57.88 85 GLN A C 1
ATOM 721 O O . GLN A 1 85 ? 17.437 -21.754 -5.729 1.00 57.88 85 GLN A O 1
ATOM 726 N N . GLN A 1 86 ? 19.199 -21.772 -4.319 1.00 62.81 86 GLN A N 1
ATOM 727 C CA . GLN A 1 86 ? 18.540 -22.539 -3.262 1.00 62.81 86 GLN A CA 1
ATOM 728 C C . GLN A 1 86 ? 17.354 -21.759 -2.668 1.00 62.81 86 GLN A C 1
ATOM 730 O O . GLN A 1 86 ? 16.256 -22.299 -2.555 1.00 62.81 86 GLN A O 1
ATOM 735 N N . ARG A 1 87 ? 17.552 -20.466 -2.359 1.00 62.16 87 ARG A N 1
ATOM 736 C CA . ARG A 1 87 ? 16.511 -19.572 -1.815 1.00 62.16 87 ARG A CA 1
ATOM 737 C C . ARG A 1 87 ? 15.377 -19.324 -2.803 1.00 62.16 87 ARG A C 1
ATOM 739 O O . ARG A 1 87 ? 14.216 -19.309 -2.419 1.00 62.16 87 ARG A O 1
ATOM 746 N N . VAL A 1 88 ? 15.702 -19.158 -4.084 1.00 63.41 88 VAL A N 1
ATOM 747 C CA . VAL A 1 88 ? 14.690 -18.995 -5.135 1.00 63.41 88 VAL A CA 1
ATOM 748 C C . VAL A 1 88 ? 13.869 -20.271 -5.296 1.00 63.41 88 VAL A C 1
ATOM 750 O O . VAL A 1 88 ? 12.648 -20.189 -5.369 1.00 63.41 88 VAL A O 1
ATOM 753 N N . ARG A 1 89 ? 14.505 -21.451 -5.304 1.00 62.88 89 ARG A N 1
ATOM 754 C CA . ARG A 1 89 ? 13.782 -22.730 -5.381 1.00 62.88 89 ARG A CA 1
ATOM 755 C C . ARG A 1 89 ? 12.874 -22.957 -4.179 1.00 62.88 89 ARG A C 1
ATOM 757 O O . ARG A 1 89 ? 11.741 -23.371 -4.390 1.00 62.88 89 ARG A O 1
ATOM 764 N N . SER A 1 90 ? 13.326 -22.664 -2.958 1.00 62.97 90 SER A N 1
ATOM 765 C CA . SER A 1 90 ? 12.484 -22.830 -1.768 1.00 62.97 90 SER A CA 1
ATOM 766 C C . SER A 1 90 ? 11.316 -21.843 -1.747 1.00 62.97 90 SER A C 1
ATOM 768 O O . SER A 1 90 ? 10.195 -22.260 -1.483 1.00 62.97 90 SER A O 1
ATOM 770 N N . SER A 1 91 ? 11.532 -20.575 -2.118 1.00 60.34 91 SER A N 1
ATOM 771 C CA . SER A 1 91 ? 10.451 -19.583 -2.219 1.00 60.34 91 SER A CA 1
ATOM 772 C C . SER A 1 91 ? 9.439 -19.894 -3.329 1.00 60.34 91 SER A C 1
ATOM 774 O O . SER A 1 91 ? 8.246 -19.667 -3.143 1.00 60.34 91 SER A O 1
ATOM 776 N N . ILE A 1 92 ? 9.884 -20.430 -4.473 1.00 58.78 92 ILE A N 1
ATOM 777 C CA . ILE A 1 92 ? 8.985 -20.869 -5.555 1.00 58.78 92 ILE A CA 1
ATOM 778 C C . ILE A 1 92 ? 8.219 -22.133 -5.141 1.00 58.78 92 ILE A C 1
ATOM 780 O O . ILE A 1 92 ? 7.025 -22.226 -5.407 1.00 58.78 92 ILE A O 1
ATOM 784 N N . ALA A 1 93 ? 8.864 -23.080 -4.455 1.00 59.78 93 ALA A N 1
ATOM 785 C CA . ALA A 1 93 ? 8.209 -24.295 -3.971 1.00 59.78 93 ALA A CA 1
ATOM 786 C C . ALA A 1 93 ? 7.084 -23.983 -2.971 1.00 59.78 93 ALA A C 1
ATOM 788 O O . ALA A 1 93 ? 5.993 -24.523 -3.116 1.00 59.78 93 ALA A O 1
ATOM 789 N N . THR A 1 94 ? 7.307 -23.059 -2.026 1.00 60.75 94 THR A N 1
ATOM 790 C CA . THR A 1 94 ? 6.266 -22.623 -1.078 1.00 60.75 94 THR A CA 1
ATOM 791 C C . THR A 1 94 ? 5.163 -21.793 -1.736 1.00 60.75 94 THR A C 1
ATOM 793 O O . THR A 1 94 ? 4.030 -21.802 -1.266 1.00 60.75 94 THR A O 1
ATOM 796 N N . ALA A 1 95 ? 5.471 -21.074 -2.822 1.00 52.97 95 ALA A N 1
ATOM 797 C CA . ALA A 1 95 ? 4.473 -20.325 -3.584 1.00 52.97 95 ALA A CA 1
ATOM 798 C C . ALA A 1 95 ? 3.568 -21.255 -4.411 1.00 52.97 95 ALA A C 1
ATOM 800 O O . ALA A 1 95 ? 2.354 -21.072 -4.422 1.00 52.97 95 ALA A O 1
ATOM 801 N N . ASN A 1 96 ? 4.138 -22.287 -5.040 1.00 52.66 96 ASN A N 1
ATOM 802 C CA . ASN A 1 96 ? 3.406 -23.197 -5.923 1.00 52.66 96 ASN A CA 1
ATOM 803 C C . ASN A 1 96 ? 2.460 -24.155 -5.176 1.00 52.66 96 ASN A C 1
ATOM 805 O O . ASN A 1 96 ? 1.459 -24.587 -5.738 1.00 52.66 96 ASN A O 1
ATOM 809 N N . THR A 1 97 ? 2.734 -24.473 -3.907 1.00 53.47 97 THR A N 1
ATOM 810 C CA . THR A 1 97 ? 1.804 -25.234 -3.050 1.00 53.47 97 THR A CA 1
ATOM 811 C C . THR A 1 97 ? 0.602 -24.408 -2.580 1.00 53.47 97 THR A C 1
ATOM 813 O O . THR A 1 97 ? -0.392 -24.986 -2.156 1.00 53.47 97 THR A O 1
ATOM 816 N N . ALA A 1 98 ? 0.672 -23.074 -2.665 1.00 48.00 98 ALA A N 1
ATOM 817 C CA . ALA A 1 98 ? -0.408 -22.160 -2.284 1.00 48.00 98 ALA A CA 1
ATOM 818 C C . ALA A 1 98 ? -1.192 -21.596 -3.490 1.00 48.00 98 ALA A C 1
ATOM 820 O O . ALA A 1 98 ? -2.292 -21.076 -3.315 1.00 48.00 98 ALA A O 1
ATOM 821 N N . SER A 1 99 ? -0.650 -21.687 -4.711 1.00 46.12 99 SER A N 1
ATOM 822 C CA . SER A 1 99 ? -1.203 -21.046 -5.916 1.00 46.12 99 SER A CA 1
ATOM 823 C C . SER A 1 99 ? -2.244 -21.877 -6.676 1.00 46.12 99 SER A C 1
ATOM 825 O O . SER A 1 99 ? -2.859 -21.363 -7.603 1.00 46.12 99 SER A O 1
ATOM 827 N N . GLY A 1 100 ? -2.493 -23.132 -6.283 1.00 44.41 100 GLY A N 1
ATOM 828 C CA . GLY A 1 100 ? -3.432 -24.025 -6.981 1.00 44.41 100 GLY A CA 1
ATOM 829 C C . GLY A 1 100 ? -4.895 -23.556 -7.012 1.00 44.41 100 GLY A C 1
ATOM 830 O O . GLY A 1 100 ? -5.644 -24.017 -7.863 1.00 44.41 100 GLY A O 1
ATOM 831 N N . ASP A 1 101 ? -5.285 -22.623 -6.136 1.00 46.88 101 ASP A N 1
ATOM 832 C CA . ASP A 1 101 ? -6.670 -22.126 -6.015 1.00 46.88 101 ASP A CA 1
ATOM 833 C C . ASP A 1 101 ? -6.751 -20.584 -5.859 1.00 46.88 101 ASP A C 1
ATOM 835 O O . ASP A 1 101 ? -7.824 -19.986 -5.778 1.00 46.88 101 ASP A O 1
ATOM 839 N N . ALA A 1 102 ? -5.598 -19.901 -5.811 1.00 51.94 102 ALA A N 1
ATOM 840 C CA . ALA A 1 102 ? -5.497 -18.494 -5.416 1.00 51.94 102 ALA A CA 1
ATOM 841 C C . ALA A 1 102 ? -5.249 -17.521 -6.582 1.00 51.94 102 ALA A C 1
ATOM 843 O O . ALA A 1 102 ? -5.477 -16.325 -6.422 1.00 51.94 102 ALA A O 1
ATOM 844 N N . ASP A 1 103 ? -4.817 -17.984 -7.756 1.00 48.66 103 ASP A N 1
ATOM 845 C CA . ASP A 1 103 ? -4.334 -17.089 -8.821 1.00 48.66 103 ASP A CA 1
ATOM 846 C C . ASP A 1 103 ? -5.439 -16.199 -9.427 1.00 48.66 103 ASP A C 1
ATOM 848 O O . ASP A 1 103 ? -5.207 -15.018 -9.701 1.00 48.66 103 ASP A O 1
ATOM 852 N N . SER A 1 104 ? -6.670 -16.703 -9.541 1.00 51.31 104 SER A N 1
ATOM 853 C CA . SER A 1 104 ? -7.828 -15.912 -9.993 1.00 51.31 104 SER A CA 1
ATOM 854 C C . SER A 1 104 ? -8.308 -14.942 -8.909 1.00 51.31 104 SER A C 1
ATOM 856 O O . SER A 1 104 ? -8.557 -13.766 -9.174 1.00 51.31 104 SER A O 1
ATOM 858 N N . SER A 1 105 ? -8.366 -15.409 -7.662 1.00 55.53 105 SER A N 1
ATOM 859 C CA . SER A 1 105 ? -8.803 -14.622 -6.505 1.00 55.53 105 SER A CA 1
ATOM 860 C C . SER A 1 105 ? -7.820 -13.497 -6.173 1.00 55.53 105 SER A C 1
ATOM 862 O O . SER A 1 105 ? -8.229 -12.391 -5.838 1.00 55.53 105 SER A O 1
ATOM 864 N N . LEU A 1 106 ? -6.516 -13.731 -6.324 1.00 55.78 106 LEU A N 1
ATOM 865 C CA . LEU A 1 106 ? -5.468 -12.747 -6.064 1.00 55.78 106 LEU A CA 1
ATOM 866 C C . LEU A 1 106 ? -5.376 -11.687 -7.156 1.00 55.78 106 LEU A C 1
ATOM 868 O O . LEU A 1 106 ? -5.152 -10.523 -6.834 1.00 55.78 106 LEU A O 1
ATOM 872 N N . LEU A 1 107 ? -5.567 -12.044 -8.431 1.00 56.78 107 LEU A N 1
ATOM 873 C CA . LEU A 1 107 ? -5.679 -11.043 -9.492 1.00 56.78 107 LEU A CA 1
ATOM 874 C C . LEU A 1 107 ? -6.887 -10.142 -9.252 1.00 56.78 107 LEU A C 1
ATOM 876 O O . LEU A 1 107 ? -6.745 -8.925 -9.326 1.00 56.78 107 LEU A O 1
ATOM 880 N N . VAL A 1 108 ? -8.032 -10.715 -8.876 1.00 59.28 108 VAL A N 1
ATOM 881 C CA . VAL A 1 108 ? -9.218 -9.934 -8.509 1.00 59.28 108 VAL A CA 1
ATOM 882 C C . VAL A 1 108 ? -8.926 -9.044 -7.303 1.00 59.28 108 VAL A C 1
ATOM 884 O O . VAL A 1 108 ? -9.185 -7.851 -7.375 1.00 59.28 108 VAL A O 1
ATOM 887 N N . VAL A 1 109 ? -8.317 -9.556 -6.231 1.00 62.00 109 VAL A N 1
ATOM 888 C CA . VAL A 1 109 ? -7.993 -8.750 -5.040 1.00 62.00 109 VAL A CA 1
ATOM 889 C C . VAL A 1 109 ? -6.988 -7.642 -5.359 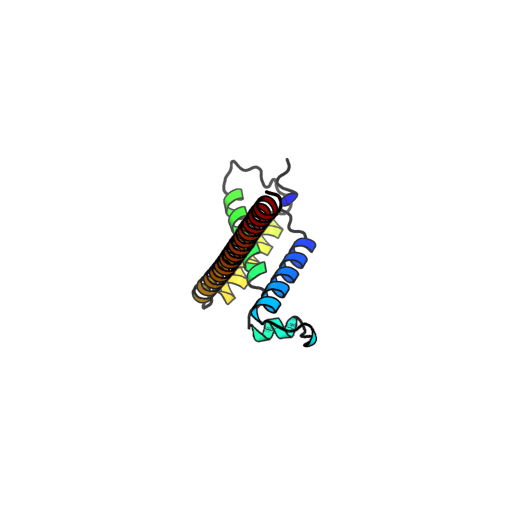1.00 62.00 109 VAL A C 1
ATOM 891 O O . VAL A 1 109 ? -7.200 -6.506 -4.950 1.00 62.00 109 VAL A O 1
ATOM 894 N N . VAL A 1 110 ? -5.923 -7.916 -6.116 1.00 63.72 110 VAL A N 1
ATOM 895 C CA . VAL A 1 110 ? -4.935 -6.897 -6.507 1.00 63.72 110 VAL A CA 1
ATOM 896 C C . VAL A 1 110 ? -5.576 -5.845 -7.407 1.00 63.72 110 VAL A C 1
ATOM 898 O O . VAL A 1 110 ? -5.364 -4.658 -7.179 1.00 63.72 110 VAL A O 1
ATOM 901 N N . VAL A 1 111 ? -6.382 -6.250 -8.391 1.00 64.50 111 VAL A N 1
ATOM 902 C CA . VAL A 1 111 ? -7.117 -5.320 -9.258 1.00 64.50 111 VAL A CA 1
ATOM 903 C C . VAL A 1 111 ? -8.090 -4.487 -8.431 1.00 64.50 111 VAL A C 1
ATOM 905 O O . VAL A 1 111 ? -8.081 -3.270 -8.556 1.00 64.50 111 VAL A O 1
ATOM 908 N N . VAL A 1 112 ? -8.860 -5.096 -7.528 1.00 65.00 112 VAL A N 1
ATOM 909 C CA . VAL A 1 112 ? -9.791 -4.394 -6.634 1.00 65.00 112 VAL A CA 1
ATOM 910 C C . VAL A 1 112 ? -9.048 -3.406 -5.742 1.00 65.00 112 VAL A C 1
ATOM 912 O O . VAL A 1 112 ? -9.461 -2.258 -5.649 1.00 65.00 112 VAL A O 1
ATOM 915 N N . VAL A 1 113 ? -7.928 -3.795 -5.130 1.00 71.19 113 VAL A N 1
ATOM 916 C CA . VAL A 1 113 ? -7.128 -2.898 -4.284 1.00 71.19 113 VAL A CA 1
ATOM 917 C C . VAL A 1 113 ? -6.559 -1.742 -5.103 1.00 71.19 113 VAL A C 1
ATOM 919 O O . VAL A 1 113 ? -6.668 -0.596 -4.677 1.00 71.19 113 VAL A O 1
ATOM 922 N N . VAL A 1 114 ? -6.001 -2.004 -6.289 1.00 68.25 114 VAL A N 1
ATOM 923 C CA . VAL A 1 114 ? -5.489 -0.954 -7.185 1.00 68.25 114 VAL A CA 1
ATOM 924 C C . VAL A 1 114 ? -6.614 -0.011 -7.603 1.00 68.25 114 VAL A C 1
ATOM 926 O O . VAL A 1 114 ? -6.450 1.200 -7.503 1.00 68.25 114 VAL A O 1
ATOM 929 N N . VAL A 1 115 ? -7.772 -0.542 -7.999 1.00 68.12 115 VAL A N 1
ATOM 930 C CA . VAL A 1 115 ? -8.952 0.250 -8.368 1.00 68.12 115 VAL A CA 1
ATOM 931 C C . VAL A 1 115 ? -9.420 1.096 -7.189 1.00 68.12 115 VAL A C 1
ATOM 933 O O . VAL A 1 115 ? -9.611 2.295 -7.350 1.00 68.12 115 VAL A O 1
ATOM 936 N N . VAL A 1 116 ? -9.539 0.523 -5.990 1.00 72.31 116 VAL A N 1
ATOM 937 C CA . VAL A 1 116 ? -9.939 1.254 -4.779 1.00 72.31 116 VAL A CA 1
ATOM 938 C C . VAL A 1 116 ? -8.945 2.370 -4.464 1.00 72.31 116 VAL A C 1
ATOM 940 O O . VAL A 1 116 ? -9.363 3.491 -4.192 1.00 72.31 116 VAL A O 1
ATOM 943 N N . VAL A 1 117 ? -7.639 2.104 -4.539 1.00 73.06 117 VAL A N 1
ATOM 944 C CA . VAL A 1 117 ? -6.604 3.123 -4.308 1.00 73.06 117 VAL A CA 1
ATOM 945 C C . VAL A 1 117 ? -6.702 4.239 -5.346 1.00 73.06 117 VAL A C 1
ATOM 947 O O . VAL A 1 117 ? -6.705 5.408 -4.969 1.00 73.06 117 VAL A O 1
ATOM 950 N N . VAL A 1 118 ? -6.839 3.903 -6.630 1.00 68.94 118 VAL A N 1
ATOM 951 C CA . VAL A 1 118 ? -6.993 4.887 -7.712 1.00 68.94 118 VAL A CA 1
ATOM 952 C C . VAL A 1 118 ? -8.246 5.732 -7.497 1.00 68.94 118 VAL A C 1
ATOM 954 O O . VAL A 1 118 ? -8.162 6.955 -7.542 1.00 68.94 118 VAL A O 1
ATOM 957 N N . VAL A 1 119 ? -9.386 5.110 -7.190 1.00 73.81 119 VAL A N 1
ATOM 958 C CA . VAL A 1 119 ? -10.646 5.813 -6.911 1.00 73.81 119 VAL A CA 1
ATOM 959 C C . VAL A 1 119 ? -10.484 6.760 -5.727 1.00 73.81 119 VAL A C 1
ATOM 961 O O . VAL A 1 119 ? -10.864 7.922 -5.826 1.00 73.81 119 VAL A O 1
ATOM 964 N N . VAL A 1 120 ? -9.874 6.312 -4.628 1.00 77.38 120 VAL A N 1
ATOM 965 C CA . VAL A 1 120 ? -9.631 7.163 -3.455 1.00 77.38 120 VAL A CA 1
ATOM 966 C C . VAL A 1 120 ? -8.741 8.352 -3.815 1.00 77.38 120 VAL A C 1
ATOM 968 O O . VAL A 1 120 ? -9.062 9.475 -3.440 1.00 77.38 120 VAL A O 1
ATOM 971 N N . VAL A 1 121 ? -7.658 8.138 -4.567 1.00 76.06 121 VAL A N 1
ATOM 972 C CA . VAL A 1 121 ? -6.758 9.219 -5.002 1.00 76.06 121 VAL A CA 1
ATOM 973 C C . VAL A 1 121 ? -7.489 10.223 -5.894 1.00 76.06 121 VAL A C 1
ATOM 975 O O . VAL A 1 121 ?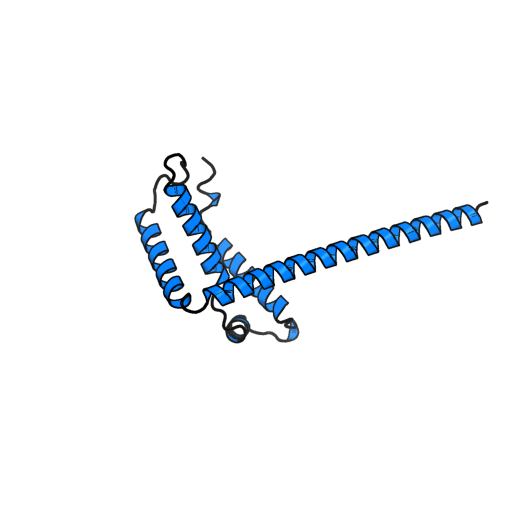 -7.358 11.427 -5.682 1.00 76.06 121 VAL A O 1
ATOM 978 N N . VAL A 1 122 ? -8.293 9.747 -6.849 1.00 77.69 122 VAL A N 1
ATOM 979 C CA . VAL A 1 122 ? -9.093 10.603 -7.738 1.00 77.69 122 VAL A CA 1
ATOM 980 C C . VAL A 1 122 ? -10.109 11.413 -6.938 1.00 77.69 122 VAL A C 1
ATOM 982 O O . VAL A 1 122 ? -10.190 12.624 -7.115 1.00 77.69 122 VAL A O 1
ATOM 985 N N . VAL A 1 123 ? -10.839 10.784 -6.014 1.00 85.44 123 VAL A N 1
ATOM 986 C CA . VAL A 1 123 ? -11.810 11.474 -5.151 1.00 85.44 123 VAL A CA 1
ATOM 987 C C . VAL A 1 123 ? -11.124 12.549 -4.314 1.00 85.44 123 VAL A C 1
ATOM 989 O O . VAL A 1 123 ? -11.608 13.675 -4.257 1.00 85.44 123 VAL A O 1
ATOM 992 N N . VAL A 1 124 ? -9.977 12.239 -3.703 1.00 86.50 124 VAL A N 1
ATOM 993 C CA . VAL A 1 124 ? -9.205 13.218 -2.926 1.00 86.50 124 VAL A CA 1
ATOM 994 C C . VAL A 1 124 ? -8.765 14.387 -3.808 1.00 86.50 124 VAL A C 1
ATOM 996 O O . 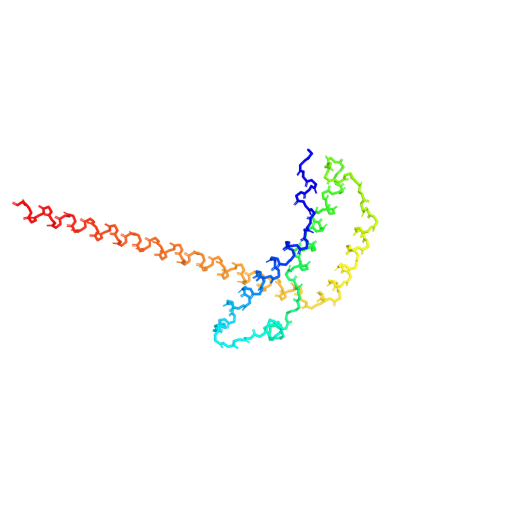VAL A 1 124 ? -8.955 15.534 -3.414 1.00 86.50 124 VAL A O 1
ATOM 999 N N . MET A 1 125 ? -8.242 14.122 -5.009 1.00 80.19 125 MET A N 1
ATOM 1000 C CA . MET A 1 125 ? -7.856 15.174 -5.956 1.00 80.19 125 MET A CA 1
ATOM 1001 C C . MET A 1 125 ? -9.038 16.068 -6.337 1.00 80.19 125 MET A C 1
ATOM 1003 O O . MET A 1 125 ? -8.915 17.289 -6.291 1.00 80.19 125 MET A O 1
ATOM 1007 N N . VAL A 1 126 ? -10.199 15.485 -6.649 1.00 85.75 126 VAL A N 1
ATOM 1008 C CA . VAL A 1 126 ? -11.413 16.244 -6.988 1.00 85.75 126 VAL A CA 1
ATOM 1009 C C . VAL A 1 126 ? -11.862 17.113 -5.815 1.00 85.75 126 VAL A C 1
ATOM 1011 O O . VAL A 1 126 ? -12.134 18.295 -6.006 1.00 85.75 126 VAL A O 1
ATOM 1014 N N . VAL A 1 127 ? -11.895 16.567 -4.596 1.00 90.50 127 VAL A N 1
ATOM 1015 C CA . VAL A 1 127 ? -12.264 17.327 -3.392 1.00 90.50 127 VAL A CA 1
ATOM 1016 C C . VAL A 1 127 ? -11.317 18.507 -3.182 1.00 90.50 127 VAL A C 1
ATOM 1018 O O . VAL A 1 127 ? -11.780 19.620 -2.947 1.00 90.50 127 VAL A O 1
ATOM 1021 N N . VAL A 1 128 ? -10.005 18.295 -3.318 1.00 89.94 128 VAL A N 1
ATOM 1022 C CA . VAL A 1 128 ? -9.008 19.369 -3.201 1.00 89.94 128 VAL A CA 1
ATOM 1023 C C . VAL A 1 128 ? -9.255 20.458 -4.245 1.00 89.94 128 VAL A C 1
ATOM 1025 O O . VAL A 1 128 ? -9.293 21.633 -3.891 1.00 89.94 128 VAL A O 1
ATOM 1028 N N . VAL A 1 129 ? -9.485 20.087 -5.508 1.00 89.75 129 VAL A N 1
ATOM 1029 C CA . VAL A 1 129 ? -9.770 21.049 -6.585 1.00 89.75 129 VAL A CA 1
ATOM 1030 C C . VAL A 1 129 ? -11.032 21.857 -6.284 1.00 89.75 129 VAL A C 1
ATOM 1032 O O . VAL A 1 129 ? -10.997 23.081 -6.366 1.00 89.75 129 VAL A O 1
ATOM 1035 N N . VAL A 1 130 ? -12.127 21.204 -5.886 1.00 93.62 130 VAL A N 1
ATOM 1036 C CA . VAL A 1 130 ? -13.394 21.883 -5.566 1.00 93.62 130 VAL A CA 1
ATOM 1037 C C . VAL A 1 130 ? -13.222 22.864 -4.406 1.00 93.62 130 VAL A C 1
ATOM 1039 O O . VAL A 1 130 ? -13.700 23.993 -4.489 1.00 93.62 130 VAL A O 1
ATOM 1042 N N . VAL A 1 131 ? -12.507 22.468 -3.349 1.00 95.62 131 VAL A N 1
ATOM 1043 C CA . VAL A 1 131 ? -12.235 23.341 -2.198 1.00 95.62 131 VAL A CA 1
ATOM 1044 C C . VAL A 1 131 ? -11.405 24.555 -2.614 1.00 95.62 131 VAL A C 1
ATOM 1046 O O . VAL A 1 131 ? -11.756 25.678 -2.262 1.00 95.62 131 VAL A O 1
ATOM 1049 N N . VAL A 1 132 ? -10.336 24.357 -3.392 1.00 95.25 132 VAL A N 1
ATOM 1050 C CA . VAL A 1 132 ? -9.476 25.455 -3.861 1.00 95.25 132 VAL A CA 1
ATOM 1051 C C . VAL A 1 132 ? -10.256 26.422 -4.749 1.00 95.25 132 VAL A C 1
ATOM 1053 O O . VAL A 1 132 ? -10.200 27.629 -4.528 1.00 95.25 132 VAL A O 1
ATOM 1056 N N . VAL A 1 133 ? -11.025 25.910 -5.713 1.00 96.62 133 VAL A N 1
ATOM 1057 C CA . VAL A 1 133 ? -11.858 26.742 -6.594 1.00 96.62 133 VAL A CA 1
ATOM 1058 C C . VAL A 1 133 ? -12.896 27.514 -5.780 1.00 96.62 133 VAL A C 1
ATOM 1060 O O . VAL A 1 133 ? -13.043 28.719 -5.973 1.00 96.62 133 VAL A O 1
ATOM 1063 N N . GLY A 1 134 ? -13.564 26.858 -4.828 1.00 96.50 134 GLY A N 1
ATOM 1064 C CA . GLY A 1 134 ? -14.518 27.507 -3.931 1.00 96.50 134 GLY A CA 1
ATOM 1065 C C . GLY A 1 134 ? -13.888 28.651 -3.134 1.00 96.50 134 GLY A C 1
ATOM 1066 O O . GLY A 1 134 ? -14.443 29.746 -3.096 1.00 96.50 134 GLY A O 1
ATOM 1067 N N . LEU A 1 135 ? -12.699 28.439 -2.561 1.00 97.50 135 LEU A N 1
ATOM 1068 C CA . LEU A 1 135 ? -11.961 29.482 -1.845 1.00 97.50 135 LEU A CA 1
ATOM 1069 C C . LEU A 1 135 ? -11.600 30.660 -2.754 1.00 97.50 135 LEU A C 1
ATOM 1071 O O . LEU A 1 135 ? -11.796 31.804 -2.358 1.00 97.50 135 LEU A O 1
ATOM 1075 N N . VAL A 1 136 ? -11.118 30.399 -3.972 1.00 97.62 136 VAL A N 1
ATOM 1076 C CA . VAL A 1 136 ? -10.787 31.457 -4.941 1.00 97.62 136 VAL A CA 1
ATOM 1077 C C . VAL A 1 136 ? -12.021 32.292 -5.276 1.00 97.62 136 VAL A C 1
ATOM 1079 O O . VAL A 1 136 ? -11.950 33.516 -5.236 1.00 97.62 136 VAL A O 1
ATOM 1082 N N . VAL A 1 137 ? -13.162 31.653 -5.545 1.00 97.75 137 VAL A N 1
ATOM 1083 C CA . VAL A 1 137 ? -14.422 32.358 -5.832 1.00 97.75 137 VAL A CA 1
ATOM 1084 C C . VAL A 1 137 ? -14.845 33.234 -4.654 1.00 97.75 137 VAL A C 1
ATOM 1086 O O . VAL A 1 137 ? -15.199 34.394 -4.856 1.00 97.75 137 VAL A O 1
ATOM 1089 N N . VAL A 1 138 ? -14.763 32.715 -3.425 1.00 98.00 138 VAL A N 1
ATOM 1090 C CA . VAL A 1 138 ? -15.080 33.481 -2.211 1.00 98.00 138 VAL A CA 1
ATOM 1091 C C . VAL A 1 138 ? -14.142 34.677 -2.055 1.00 98.00 138 VAL A C 1
ATOM 1093 O O . VAL A 1 138 ? -14.615 35.783 -1.808 1.00 98.00 138 VAL A O 1
ATOM 1096 N N . ILE A 1 139 ? -12.833 34.488 -2.244 1.00 97.50 139 ILE A N 1
ATOM 1097 C CA . ILE A 1 139 ? -11.842 35.569 -2.161 1.00 97.50 139 ILE A CA 1
ATOM 1098 C C . ILE A 1 139 ? -12.162 36.662 -3.184 1.00 97.50 139 ILE A C 1
ATOM 1100 O O . ILE A 1 139 ? -12.253 37.828 -2.812 1.00 97.50 139 ILE A O 1
ATOM 1104 N N . VAL A 1 140 ? -12.394 36.295 -4.448 1.00 98.00 140 VAL A N 1
ATOM 1105 C CA . VAL A 1 140 ? -12.727 37.248 -5.519 1.00 98.00 140 VAL A CA 1
ATOM 1106 C C . VAL A 1 140 ? -14.021 38.002 -5.206 1.00 98.00 140 VAL A C 1
ATOM 1108 O O . VAL A 1 140 ? -14.064 39.222 -5.349 1.00 98.00 140 VAL A O 1
ATOM 1111 N N . ALA A 1 141 ? -15.062 37.307 -4.739 1.00 97.50 141 ALA A N 1
ATOM 1112 C CA . ALA A 1 141 ? -16.331 37.931 -4.372 1.00 97.50 141 ALA A CA 1
ATOM 1113 C C . ALA A 1 141 ? -16.168 38.939 -3.222 1.00 97.50 141 ALA A C 1
ATOM 1115 O O . ALA A 1 141 ? -16.690 40.050 -3.302 1.00 97.50 141 ALA A O 1
ATOM 1116 N N . VAL A 1 142 ? -15.404 38.583 -2.183 1.00 98.06 142 VAL A N 1
ATOM 1117 C CA . VAL A 1 142 ? -15.092 39.481 -1.061 1.00 98.06 142 VAL A CA 1
ATOM 1118 C C . VAL A 1 142 ? -14.288 40.689 -1.541 1.00 98.06 142 VAL A C 1
ATOM 1120 O O . VAL A 1 142 ? -14.613 41.814 -1.172 1.00 98.06 142 VAL A O 1
ATOM 1123 N N . SER A 1 143 ? -13.278 40.488 -2.393 1.00 96.88 143 SER A N 1
ATOM 1124 C CA . SER A 1 143 ? -12.495 41.586 -2.968 1.00 96.88 143 SER A CA 1
ATOM 1125 C C . SER A 1 143 ? -13.363 42.555 -3.774 1.00 96.88 143 SER A C 1
ATOM 1127 O O . SER A 1 143 ? -13.236 43.763 -3.595 1.00 96.88 143 SER A O 1
ATOM 1129 N N . LEU A 1 144 ? -14.274 42.054 -4.615 1.00 97.25 144 LEU A N 1
ATOM 1130 C CA . LEU A 1 144 ? -15.199 42.895 -5.384 1.00 97.25 144 LEU A CA 1
ATOM 1131 C C . LEU A 1 144 ? -16.162 43.673 -4.480 1.00 97.25 144 LEU A C 1
ATOM 1133 O O . LEU A 1 144 ? -16.394 44.857 -4.713 1.00 97.25 144 LEU A O 1
ATOM 1137 N N . LEU A 1 145 ? -16.692 43.031 -3.437 1.00 97.50 145 LEU A N 1
ATOM 1138 C CA . LEU A 1 145 ? -17.605 43.666 -2.487 1.00 97.50 145 LEU A CA 1
ATOM 1139 C C . LEU A 1 145 ? -16.905 44.773 -1.686 1.00 97.50 145 LEU A C 1
ATOM 1141 O O . LEU A 1 145 ? -17.481 45.839 -1.493 1.00 97.50 145 LEU A O 1
ATOM 1145 N N . LEU A 1 146 ? -15.648 44.560 -1.282 1.00 96.69 146 LEU A N 1
ATOM 1146 C CA . LEU A 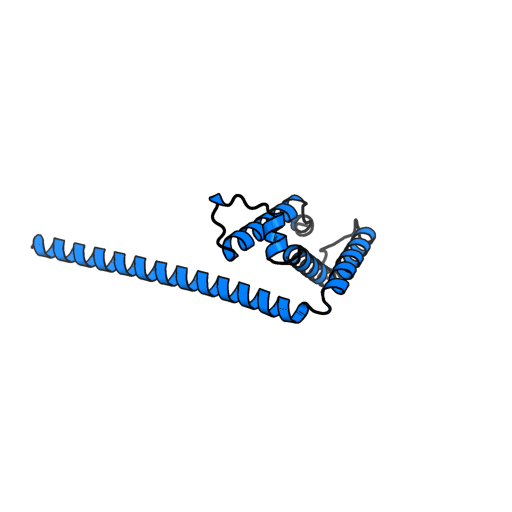1 146 ? -14.824 45.590 -0.643 1.00 96.69 146 LEU A CA 1
ATOM 1147 C C . LEU A 1 146 ? -14.557 46.779 -1.572 1.00 96.69 146 LEU A C 1
ATOM 1149 O O . LEU A 1 146 ? -14.667 47.917 -1.132 1.00 96.69 146 LEU A O 1
ATOM 1153 N N . VAL A 1 147 ? -14.238 46.532 -2.848 1.00 97.44 147 VAL A N 1
ATOM 1154 C CA . VAL A 1 147 ? -14.047 47.604 -3.841 1.00 97.44 147 VAL A CA 1
ATOM 1155 C C . VAL A 1 147 ? -15.331 48.414 -4.029 1.00 97.44 147 VAL A C 1
ATOM 1157 O O . VAL A 1 147 ? -15.265 49.635 -4.090 1.00 97.44 147 VAL A O 1
ATOM 1160 N N . LEU A 1 148 ? -16.491 47.753 -4.066 1.00 96.38 148 LEU A N 1
ATOM 1161 C CA . LEU A 1 148 ? -17.791 48.406 -4.233 1.00 96.38 148 LEU A CA 1
ATOM 1162 C C . LEU A 1 148 ? -18.222 49.211 -2.997 1.00 96.38 148 LEU A C 1
ATOM 1164 O O . LEU A 1 148 ? -18.913 50.205 -3.147 1.00 96.38 148 LEU A O 1
ATOM 1168 N N . LEU A 1 149 ? -17.813 48.809 -1.789 1.00 96.12 149 LEU A N 1
ATOM 1169 C CA . LEU A 1 149 ? -18.037 49.588 -0.562 1.00 96.12 149 LEU A CA 1
ATOM 1170 C C . LEU A 1 149 ? -17.104 50.801 -0.429 1.00 96.12 149 LEU A C 1
ATOM 1172 O O . LEU A 1 149 ? -17.414 51.725 0.319 1.00 96.12 149 LEU A O 1
ATOM 1176 N N . LEU A 1 150 ? -15.942 50.765 -1.086 1.00 94.31 150 LEU A N 1
ATOM 1177 C CA . LEU A 1 150 ? -14.945 51.840 -1.064 1.00 94.31 150 LEU A CA 1
ATOM 1178 C C . LEU A 1 150 ? -15.149 52.883 -2.176 1.00 94.31 150 LEU A C 1
ATOM 1180 O O . LEU A 1 150 ? -14.436 53.888 -2.178 1.00 94.31 150 LEU A O 1
ATOM 1184 N N . TYR A 1 151 ? -16.073 52.638 -3.107 1.00 90.62 151 TYR A N 1
ATOM 1185 C CA . TYR A 1 151 ? -16.441 53.530 -4.207 1.00 90.62 151 TYR A CA 1
ATOM 1186 C C . TYR A 1 151 ? -17.810 54.161 -3.949 1.00 90.62 151 TYR A C 1
ATOM 1188 O O . TYR A 1 151 ? -17.928 55.391 -4.137 1.00 90.62 151 TYR A O 1
#

Radius of gyration: 24.65 Å; chains: 1; bounding box: 47×79×43 Å

Sequence (151 aa):
MYGCEAWSQKKDDDKRIEAAEMWFYRRILRVKWTDKRTDESVRKELKTERTLLNLINARKLKYVGHALRNHRTSLCKSQDRAGWQQRVRSSIATANTASGDADSSLLVVVVVVVVVVVVVVVVVMVVVVVVVVGLVVVIVAVSLLLVLLLY

Secondary structure (DSSP, 8-state):
--TTGGGS--HHHHHHHHHHHHHHHHHHTT--GGG---HHHHHHHTT--SHHHHHHHHHHHHHHHHHHHSTT--S---S-HHHHHHHHHHHHHHHHTTTTTTHHHHHHHHHHHHHHHHHHHHHHHHHHHHHHHHHHHHHHHHHHHHHHH--